Protein AF-A0AA42BZV1-F1 (afdb_monomer_lite)

Organism: NCBI:txid324058

Structure (mmCIF, N/CA/C/O backbone):
data_AF-A0AA42BZV1-F1
#
_entry.id   AF-A0AA42BZV1-F1
#
loop_
_atom_site.group_PDB
_atom_site.id
_atom_site.type_symbol
_atom_site.label_atom_id
_atom_site.label_alt_id
_atom_site.label_comp_id
_atom_site.label_asym_id
_atom_site.label_entity_id
_atom_site.label_seq_id
_atom_site.pdbx_PDB_ins_code
_atom_site.Cartn_x
_atom_site.Cartn_y
_atom_site.Cartn_z
_atom_site.occupancy
_atom_site.B_iso_or_equiv
_atom_site.auth_seq_id
_atom_site.auth_comp_id
_atom_site.auth_asym_id
_atom_site.auth_atom_id
_atom_site.pdbx_PDB_model_num
ATOM 1 N N . MET A 1 1 ? -23.539 -13.827 50.397 1.00 59.69 1 MET A N 1
ATOM 2 C CA . MET A 1 1 ? -23.216 -12.508 49.796 1.00 59.69 1 MET A CA 1
ATOM 3 C C . MET A 1 1 ? -21.729 -12.357 49.463 1.00 59.69 1 MET A C 1
ATOM 5 O O . MET A 1 1 ? -21.416 -12.163 48.298 1.00 59.69 1 MET A O 1
ATOM 9 N N . ARG A 1 2 ? -20.798 -12.532 50.419 1.00 60.22 2 ARG A N 1
ATOM 10 C CA . ARG A 1 2 ? -19.340 -12.422 50.167 1.00 60.22 2 ARG A CA 1
ATOM 11 C C . ARG A 1 2 ? -18.786 -13.379 49.097 1.00 60.22 2 ARG A C 1
ATOM 13 O O . ARG A 1 2 ? -17.959 -12.962 48.300 1.00 60.22 2 ARG A O 1
ATOM 20 N N . THR A 1 3 ? -19.250 -14.628 49.046 1.00 59.91 3 THR A N 1
ATOM 21 C CA . THR A 1 3 ? -18.765 -15.634 48.077 1.00 59.91 3 THR A CA 1
ATOM 22 C C . THR A 1 3 ? -19.213 -15.330 46.644 1.00 59.91 3 THR A C 1
ATOM 24 O O . THR A 1 3 ? -18.406 -15.391 45.724 1.00 59.91 3 THR A O 1
ATOM 27 N N . PHE A 1 4 ? -20.466 -14.892 46.472 1.00 64.81 4 PHE A N 1
ATOM 28 C CA . PHE A 1 4 ? -21.012 -14.476 45.175 1.00 64.81 4 PHE A CA 1
ATOM 29 C C . PHE A 1 4 ? -20.297 -13.241 44.616 1.00 64.81 4 PHE A C 1
ATOM 31 O O . PHE A 1 4 ? -19.918 -13.237 43.450 1.00 64.81 4 PHE A O 1
ATOM 38 N N . ALA A 1 5 ? -20.024 -12.239 45.460 1.00 65.38 5 ALA A N 1
ATOM 39 C CA . ALA A 1 5 ? -19.249 -11.064 45.063 1.00 65.38 5 ALA A CA 1
ATOM 40 C C . ALA A 1 5 ? -17.819 -11.431 44.624 1.00 65.38 5 ALA A C 1
ATOM 42 O O . ALA A 1 5 ? -17.303 -10.878 43.659 1.00 65.38 5 ALA A O 1
ATOM 43 N N . ARG A 1 6 ? -17.193 -12.408 45.293 1.00 72.94 6 ARG A N 1
ATOM 44 C CA . ARG A 1 6 ? -15.829 -12.865 44.992 1.00 72.94 6 ARG A CA 1
ATOM 45 C C . ARG A 1 6 ? -15.739 -13.632 43.667 1.00 72.94 6 ARG A C 1
ATOM 47 O O . ARG A 1 6 ? -14.753 -13.491 42.953 1.00 72.94 6 ARG A O 1
ATOM 54 N N . HIS A 1 7 ? -16.761 -14.420 43.329 1.00 65.94 7 HIS A N 1
ATOM 55 C CA . HIS A 1 7 ? -16.840 -15.122 42.042 1.00 65.94 7 HIS A CA 1
ATOM 56 C C . HIS A 1 7 ? -17.133 -14.173 40.882 1.00 65.94 7 HIS A C 1
ATOM 58 O O . HIS A 1 7 ? -16.458 -14.252 39.861 1.00 65.94 7 HIS A O 1
ATOM 64 N N . LEU A 1 8 ? -18.055 -13.223 41.064 1.00 69.31 8 LEU A N 1
ATOM 65 C CA . LEU A 1 8 ? -18.301 -12.161 40.085 1.00 69.31 8 LEU A CA 1
ATOM 66 C C . LEU A 1 8 ? -17.029 -11.358 39.799 1.00 69.31 8 LEU A C 1
ATOM 68 O O . LEU A 1 8 ? -16.691 -11.145 38.641 1.00 69.31 8 LEU A O 1
ATOM 72 N N . PHE A 1 9 ? -16.277 -10.991 40.838 1.00 69.69 9 PHE A N 1
ATOM 73 C CA . PHE A 1 9 ? -15.019 -10.265 40.671 1.00 69.69 9 PHE A CA 1
ATOM 74 C C . PHE A 1 9 ? -13.974 -11.073 39.882 1.00 69.69 9 PHE A C 1
ATOM 76 O O . PHE A 1 9 ? -13.325 -10.533 38.994 1.00 69.69 9 PHE A O 1
ATOM 83 N N . ALA A 1 10 ? -13.843 -12.378 40.147 1.00 68.50 10 ALA A N 1
ATOM 84 C CA . ALA A 1 10 ? -12.910 -13.244 39.424 1.00 68.50 10 ALA A CA 1
ATOM 85 C C . ALA A 1 10 ? -13.284 -13.424 37.940 1.00 68.50 10 ALA A C 1
ATOM 87 O O . ALA A 1 10 ? -12.407 -13.384 37.078 1.00 68.50 10 ALA A O 1
ATOM 88 N N . VAL A 1 11 ? -14.576 -13.581 37.633 1.00 69.44 11 VAL A N 1
ATOM 89 C CA . VAL A 1 11 ? -15.074 -13.691 36.249 1.00 69.44 11 VAL A CA 1
ATOM 90 C C . VAL A 1 11 ? -14.847 -12.389 35.484 1.00 69.44 11 VAL A C 1
ATOM 92 O O . VAL A 1 11 ? -14.379 -12.415 34.349 1.00 69.44 11 VAL A O 1
ATOM 95 N N . VAL A 1 12 ? -15.115 -11.249 36.122 1.00 69.12 12 VAL A N 1
ATOM 96 C CA . VAL A 1 12 ? -14.896 -9.927 35.529 1.00 69.12 12 VAL A CA 1
ATOM 97 C C . VAL A 1 12 ? -13.408 -9.694 35.239 1.00 69.12 12 VAL A C 1
ATOM 99 O O . VAL A 1 12 ? -13.066 -9.297 34.129 1.00 69.12 12 VAL A O 1
ATOM 102 N N . VAL A 1 13 ? -12.509 -10.014 36.177 1.00 70.81 13 VAL A N 1
ATOM 103 C CA . VAL A 1 13 ? -11.054 -9.896 35.960 1.00 70.81 13 VAL A CA 1
ATOM 104 C C . VAL A 1 13 ? -10.581 -10.784 34.803 1.00 70.81 13 VAL A C 1
ATOM 106 O O . VAL A 1 13 ? -9.847 -10.299 33.944 1.00 70.81 13 VAL A O 1
ATOM 109 N N . MET A 1 14 ? -11.037 -12.040 34.721 1.00 63.56 14 MET A N 1
ATOM 110 C CA . MET A 1 14 ? -10.678 -12.932 33.606 1.00 63.56 14 MET A CA 1
ATOM 111 C C . MET A 1 14 ? -11.206 -12.437 32.249 1.00 63.56 14 MET A C 1
ATOM 113 O O . MET A 1 14 ? -10.501 -12.525 31.241 1.00 63.56 14 MET A O 1
ATOM 117 N N . ALA A 1 15 ? -12.412 -11.866 32.211 1.00 61.12 15 ALA A N 1
ATOM 118 C CA . ALA A 1 15 ? -12.966 -11.286 30.989 1.00 61.12 15 ALA A CA 1
ATOM 119 C C . ALA A 1 15 ? -12.149 -10.073 30.508 1.00 61.12 15 ALA A C 1
ATOM 121 O O . ALA A 1 15 ? -11.864 -9.954 29.317 1.00 61.12 15 ALA A O 1
ATOM 122 N N . PHE A 1 16 ? -11.698 -9.210 31.423 1.00 57.84 16 PHE A N 1
ATOM 123 C CA . PHE A 1 16 ? -10.874 -8.052 31.068 1.00 57.84 16 PHE A CA 1
ATOM 124 C C . PHE A 1 16 ? -9.456 -8.429 30.616 1.00 57.84 16 PHE A C 1
ATOM 126 O O . PHE A 1 16 ? -8.930 -7.794 29.700 1.00 57.84 16 PHE A O 1
ATOM 133 N N . THR A 1 17 ? -8.848 -9.484 31.174 1.00 58.94 17 THR A N 1
ATOM 134 C CA . THR A 1 17 ? -7.526 -9.947 30.708 1.00 58.94 17 THR A CA 1
ATOM 135 C C . THR A 1 17 ? -7.545 -10.443 29.262 1.00 58.94 17 THR A C 1
ATOM 137 O O . THR A 1 17 ? -6.572 -10.242 28.538 1.00 58.94 17 THR A O 1
ATOM 140 N N . ALA A 1 18 ? -8.653 -11.039 28.810 1.00 57.97 18 ALA A N 1
ATOM 141 C CA . ALA A 1 18 ? -8.774 -11.536 27.441 1.00 57.97 18 ALA A CA 1
ATOM 142 C C . ALA A 1 18 ? -8.790 -10.398 26.402 1.00 57.97 18 ALA A C 1
ATOM 144 O O . ALA A 1 18 ? -8.164 -10.516 25.352 1.00 57.97 18 ALA A O 1
ATOM 145 N N . VAL A 1 19 ? -9.447 -9.273 26.703 1.00 60.12 19 VAL A N 1
ATOM 146 C CA . VAL A 1 19 ? -9.561 -8.136 25.770 1.00 60.12 19 VAL A CA 1
ATOM 147 C C . VAL A 1 19 ? -8.214 -7.435 25.561 1.00 60.12 19 VAL A C 1
ATOM 149 O O . VAL A 1 19 ? -7.864 -7.102 24.431 1.00 60.12 19 VAL A O 1
ATOM 152 N N . ALA A 1 20 ? -7.423 -7.264 26.624 1.00 59.03 20 ALA A N 1
ATOM 153 C CA . ALA A 1 20 ? -6.109 -6.621 26.538 1.00 59.03 20 ALA A CA 1
ATOM 154 C C . ALA A 1 20 ? -5.089 -7.437 25.720 1.00 59.03 20 ALA A C 1
ATOM 156 O O . ALA A 1 20 ? -4.216 -6.866 25.068 1.00 59.03 20 ALA A O 1
ATOM 157 N N . ALA A 1 21 ? -5.200 -8.769 25.721 1.00 59.50 21 ALA A N 1
ATOM 158 C CA . ALA A 1 21 ? -4.318 -9.624 24.930 1.00 59.50 21 ALA A CA 1
ATOM 159 C C . ALA A 1 21 ? -4.558 -9.464 23.416 1.00 59.50 21 ALA A C 1
ATOM 161 O O . ALA A 1 21 ? -3.604 -9.438 22.637 1.00 59.50 21 ALA A O 1
ATOM 162 N N . VAL A 1 22 ? -5.817 -9.298 22.999 1.00 60.22 22 VAL A N 1
ATOM 163 C CA . VAL A 1 22 ? -6.186 -9.176 21.578 1.00 60.22 22 VAL A CA 1
ATOM 164 C C . VAL A 1 22 ? -5.625 -7.892 20.964 1.00 60.22 22 VAL A C 1
ATOM 166 O O . VAL A 1 22 ? -5.051 -7.934 19.881 1.00 60.22 22 VAL A O 1
ATOM 169 N N . THR A 1 23 ? -5.689 -6.761 21.671 1.00 58.88 23 THR A N 1
ATOM 170 C CA . THR A 1 23 ? -5.202 -5.471 21.142 1.00 58.88 23 THR A CA 1
ATOM 171 C C . THR A 1 23 ? -3.689 -5.422 20.921 1.00 58.88 23 THR A C 1
ATOM 173 O O . THR A 1 23 ? -3.215 -4.595 20.149 1.00 58.88 23 THR A O 1
ATOM 176 N N . ILE A 1 24 ? -2.927 -6.285 21.601 1.00 58.12 24 ILE A N 1
ATOM 177 C CA . ILE A 1 24 ? -1.469 -6.384 21.444 1.00 58.12 24 ILE A CA 1
ATOM 178 C C . ILE A 1 24 ? -1.118 -7.363 20.317 1.00 58.12 24 ILE A C 1
ATOM 180 O O . ILE A 1 24 ? -0.191 -7.115 19.552 1.00 58.12 24 ILE A O 1
ATOM 184 N N . ALA A 1 25 ? -1.851 -8.475 20.215 1.00 54.31 25 ALA A N 1
ATOM 185 C CA . ALA A 1 25 ? -1.553 -9.536 19.256 1.00 54.31 25 ALA A CA 1
ATOM 186 C C . ALA A 1 25 ? -2.016 -9.216 17.826 1.00 54.31 25 ALA A C 1
ATOM 188 O O . ALA A 1 25 ? -1.403 -9.686 16.869 1.00 54.31 25 ALA A O 1
ATOM 189 N N . THR A 1 26 ? -3.078 -8.422 17.667 1.00 55.47 26 THR A N 1
ATOM 190 C CA . THR A 1 26 ? -3.614 -8.047 16.354 1.00 55.47 26 THR A CA 1
ATOM 191 C C . THR A 1 26 ? -3.660 -6.526 16.236 1.00 55.47 26 THR A C 1
ATOM 193 O O . THR A 1 26 ? -4.567 -5.912 16.810 1.00 55.47 26 THR A O 1
ATOM 196 N N . PRO A 1 27 ? -2.711 -5.885 15.525 1.00 57.38 27 PRO A N 1
ATOM 197 C CA . PRO A 1 27 ? -2.832 -4.463 15.252 1.00 57.38 27 PRO A CA 1
ATOM 198 C C . PRO A 1 27 ? -4.134 -4.234 14.483 1.00 57.38 27 PRO A C 1
ATOM 200 O O . PRO A 1 27 ? -4.419 -4.929 13.509 1.00 57.38 27 PRO A O 1
ATOM 203 N N . ALA A 1 28 ? -4.944 -3.280 14.941 1.00 61.81 28 ALA A N 1
ATOM 204 C CA . ALA A 1 28 ? -6.173 -2.935 14.249 1.00 61.81 28 ALA A CA 1
ATOM 205 C C . ALA A 1 28 ? -5.833 -2.479 12.823 1.00 61.81 28 ALA A C 1
ATOM 207 O O . ALA A 1 28 ? -5.131 -1.478 12.627 1.00 61.81 28 ALA A O 1
ATOM 208 N N . VAL A 1 29 ? -6.343 -3.221 11.840 1.00 65.62 29 VAL A N 1
ATOM 209 C CA . VAL A 1 29 ? -6.373 -2.776 10.450 1.00 65.62 29 VAL A CA 1
ATOM 210 C C . VAL A 1 29 ? -7.218 -1.509 10.432 1.00 65.62 29 VAL A C 1
ATOM 212 O O . VAL A 1 29 ? -8.378 -1.509 10.838 1.00 65.62 29 VAL A O 1
ATOM 215 N N . SER A 1 30 ? -6.598 -0.400 10.051 1.00 70.44 30 SER A N 1
ATOM 216 C CA . SER A 1 30 ? -7.245 0.905 9.993 1.00 70.44 30 SER A CA 1
ATOM 217 C C . SER A 1 30 ? -7.122 1.413 8.571 1.00 70.44 30 SER A C 1
ATOM 219 O O . SER A 1 30 ? -6.032 1.350 7.995 1.00 70.44 30 SER A O 1
ATOM 221 N N . SER A 1 31 ? -8.239 1.878 8.019 1.00 73.06 31 SER A N 1
ATOM 222 C CA . SER A 1 31 ? -8.357 2.291 6.628 1.00 73.06 31 SER A CA 1
ATOM 223 C C . SER A 1 31 ? -9.140 3.592 6.498 1.00 73.06 31 SER A C 1
ATOM 225 O O . SER A 1 31 ? -10.151 3.779 7.174 1.00 73.06 31 SER A O 1
ATOM 227 N N . ALA A 1 32 ? -8.713 4.436 5.568 1.00 80.62 32 ALA A N 1
ATOM 228 C CA . ALA A 1 32 ? -9.498 5.518 4.993 1.00 80.62 32 ALA A CA 1
ATOM 229 C C . ALA A 1 32 ? -9.314 5.519 3.469 1.00 80.62 32 ALA A C 1
ATOM 231 O O . ALA A 1 32 ? -8.306 5.002 2.980 1.00 80.62 32 ALA A O 1
ATOM 232 N N . ASP A 1 33 ? -10.284 6.094 2.761 1.00 84.00 33 ASP A N 1
ATOM 233 C CA 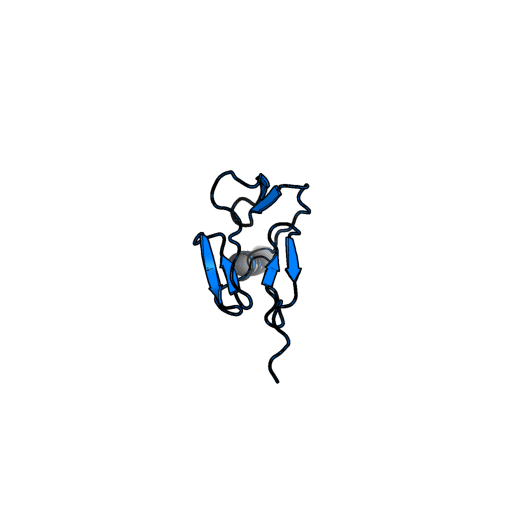. ASP A 1 33 ? -10.171 6.436 1.344 1.00 84.00 33 ASP A CA 1
ATOM 234 C C . ASP A 1 33 ? -9.609 7.861 1.260 1.00 84.00 33 ASP A C 1
ATOM 236 O O . ASP A 1 33 ? -10.228 8.799 1.772 1.00 84.00 33 ASP A O 1
ATOM 240 N N . CYS A 1 34 ? -8.388 8.003 0.747 1.00 88.50 34 CYS A N 1
ATOM 241 C CA . CYS A 1 34 ? -7.685 9.283 0.715 1.00 88.50 34 CYS A CA 1
ATOM 242 C C . CYS A 1 34 ? -7.985 10.043 -0.580 1.00 88.50 34 CYS A C 1
ATOM 244 O O . CYS A 1 34 ? -8.273 9.445 -1.616 1.00 88.50 34 CYS A O 1
ATOM 246 N N . GLY A 1 35 ? -7.922 11.376 -0.520 1.00 89.31 35 GLY A N 1
ATOM 247 C CA . GLY A 1 35 ? -8.142 12.215 -1.693 1.00 89.31 35 GLY A CA 1
ATOM 248 C C . GLY A 1 35 ? -7.046 12.054 -2.749 1.00 89.31 35 GLY A C 1
ATOM 249 O O . GLY A 1 35 ? -5.974 11.498 -2.502 1.00 89.31 35 GLY A O 1
ATOM 250 N N . GLU A 1 36 ? -7.296 12.586 -3.947 1.00 88.88 36 GLU A N 1
ATOM 251 C CA . GLU A 1 36 ? -6.273 12.635 -4.993 1.00 88.88 36 GLU A CA 1
ATOM 252 C C . GLU A 1 36 ? -5.018 13.371 -4.503 1.00 88.88 36 GLU A C 1
ATOM 254 O O . GLU A 1 36 ? -5.091 14.463 -3.939 1.00 88.88 36 GLU A O 1
ATOM 259 N N . GLY A 1 37 ? -3.848 12.778 -4.747 1.00 89.00 37 GLY A N 1
ATOM 260 C CA . GLY A 1 37 ? -2.576 13.349 -4.306 1.00 89.00 37 GLY A CA 1
ATOM 261 C C . GLY A 1 37 ? -2.264 13.123 -2.824 1.00 89.00 37 GLY A C 1
ATOM 262 O O . GLY A 1 37 ? -1.280 13.674 -2.332 1.00 89.00 37 GLY A O 1
ATOM 263 N N . GLU A 1 38 ? -3.052 12.310 -2.123 1.00 92.25 38 GLU A N 1
ATOM 264 C CA . GLU A 1 38 ? -2.791 11.879 -0.753 1.00 92.25 38 GLU A CA 1
ATOM 265 C C . GLU A 1 38 ? -2.506 10.371 -0.677 1.00 92.25 38 GLU A C 1
ATOM 267 O O . GLU A 1 38 ? -2.739 9.612 -1.617 1.00 92.25 38 GLU A O 1
ATOM 272 N N . TRP A 1 39 ? -1.970 9.930 0.457 1.00 90.81 39 TRP A N 1
ATOM 273 C CA . TRP A 1 39 ? -1.754 8.522 0.770 1.00 90.81 39 TRP A CA 1
ATOM 274 C C . TRP A 1 39 ? -2.112 8.238 2.227 1.00 90.81 39 TRP A C 1
ATOM 276 O O . TRP A 1 39 ? -2.001 9.112 3.092 1.00 90.81 39 TRP A O 1
ATOM 286 N N . TRP A 1 40 ? -2.534 7.010 2.512 1.00 91.06 40 TRP A N 1
ATOM 287 C CA . TRP A 1 40 ? -2.879 6.596 3.868 1.00 91.06 40 TRP A CA 1
ATOM 288 C C . TRP A 1 40 ? -1.626 6.296 4.697 1.00 91.06 40 TRP A C 1
ATOM 290 O O . TRP A 1 40 ? -0.954 5.301 4.439 1.00 91.06 40 TRP A O 1
ATOM 300 N N . ASP A 1 41 ? -1.343 7.102 5.729 1.00 90.12 41 ASP A N 1
ATOM 301 C CA . ASP A 1 41 ? -0.295 6.836 6.723 1.00 90.12 41 ASP A CA 1
ATOM 302 C C . ASP A 1 41 ? -0.807 5.880 7.810 1.00 90.12 41 ASP A C 1
ATOM 304 O O . ASP A 1 41 ? -1.542 6.302 8.711 1.00 90.12 41 ASP A O 1
ATOM 308 N N . PRO A 1 42 ? -0.388 4.599 7.809 1.00 85.56 42 PRO A N 1
ATOM 309 C CA . PRO A 1 42 ? -0.850 3.632 8.792 1.00 85.56 42 PRO A CA 1
ATOM 310 C C . PRO A 1 42 ? -0.209 3.837 10.170 1.00 85.56 42 PRO A C 1
ATOM 312 O O . PRO A 1 42 ? -0.701 3.253 11.138 1.00 85.56 42 PRO A O 1
ATOM 315 N N . THR A 1 43 ? 0.856 4.637 10.283 1.00 84.94 43 THR A N 1
ATOM 316 C CA . THR A 1 43 ? 1.490 4.991 11.562 1.00 84.94 43 THR A CA 1
ATOM 317 C C . THR A 1 43 ? 0.715 6.123 12.228 1.00 84.94 43 THR A C 1
ATOM 319 O O . THR A 1 43 ? 0.323 6.009 13.388 1.00 84.94 43 THR A O 1
ATOM 322 N N . GLY A 1 44 ? 0.448 7.197 11.480 1.00 86.31 44 GLY A N 1
ATOM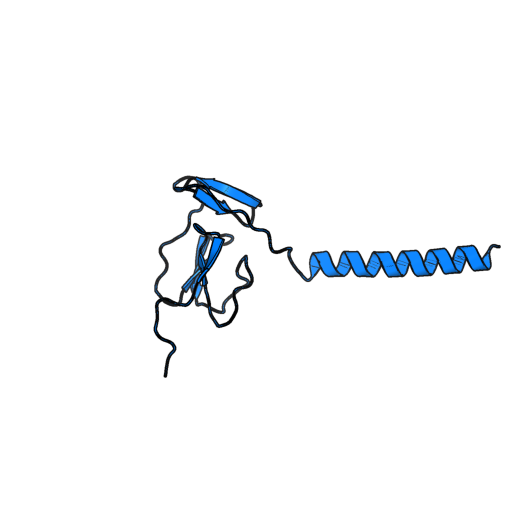 323 C CA . GLY A 1 44 ? -0.305 8.366 11.941 1.00 86.31 44 GLY A CA 1
ATOM 324 C C . GLY A 1 44 ? -1.828 8.215 11.901 1.00 86.31 44 GLY A C 1
ATOM 325 O O . GLY A 1 44 ? -2.522 9.055 12.468 1.00 86.31 44 GLY A O 1
ATOM 326 N N . LYS A 1 45 ? -2.346 7.164 11.247 1.00 87.19 45 LYS A N 1
ATOM 327 C CA . LYS A 1 45 ? -3.782 6.931 10.996 1.00 87.19 45 LYS A CA 1
ATOM 328 C C . LYS A 1 45 ? -4.458 8.132 10.322 1.00 87.19 45 LYS A C 1
ATOM 330 O O . LYS A 1 45 ? -5.543 8.550 10.721 1.00 87.19 45 LYS A O 1
ATOM 335 N N . VAL A 1 46 ? -3.791 8.709 9.324 1.00 89.94 46 VAL A N 1
ATOM 336 C CA . VAL A 1 46 ? -4.205 9.952 8.659 1.00 89.94 46 VAL A CA 1
ATOM 337 C C . VAL A 1 46 ? -3.846 9.912 7.174 1.00 89.94 46 VAL A C 1
ATOM 339 O O . VAL A 1 46 ? -2.852 9.295 6.800 1.00 89.94 46 VAL A O 1
ATOM 342 N N . CYS A 1 47 ? -4.625 10.579 6.324 1.00 91.44 47 CYS A N 1
ATOM 343 C CA . CYS A 1 47 ? -4.215 10.837 4.945 1.00 91.44 47 CYS A CA 1
ATOM 344 C C . CYS A 1 47 ? -3.163 11.952 4.927 1.00 91.44 47 CYS A C 1
ATOM 346 O O . CYS A 1 47 ? -3.336 12.994 5.564 1.00 91.44 47 CYS A O 1
ATOM 348 N N . ARG A 1 48 ? -2.044 11.720 4.242 1.00 91.50 48 ARG A N 1
ATOM 349 C CA . ARG A 1 48 ? -0.974 12.705 4.075 1.00 91.50 48 ARG A CA 1
ATOM 350 C C . ARG A 1 48 ? -0.849 13.107 2.613 1.00 91.50 48 ARG A C 1
ATOM 352 O O . ARG A 1 48 ? -0.907 12.229 1.755 1.00 91.50 48 ARG A O 1
ATOM 359 N N . PRO A 1 49 ? -0.573 14.385 2.320 1.00 91.25 49 PRO A N 1
ATOM 360 C CA . PRO A 1 49 ? -0.255 14.804 0.965 1.00 91.25 49 PRO A CA 1
ATOM 361 C C . PRO A 1 49 ? 1.048 14.155 0.486 1.00 91.25 49 PRO A C 1
ATOM 363 O O . PRO A 1 49 ? 2.022 14.028 1.238 1.00 91.25 49 PRO A O 1
ATOM 366 N N . LEU A 1 50 ? 1.081 13.767 -0.787 1.00 86.62 50 LEU A N 1
ATOM 367 C CA . LEU A 1 50 ? 2.303 13.345 -1.463 1.00 86.62 50 LEU A CA 1
ATOM 368 C C . LEU A 1 50 ? 3.314 14.505 -1.491 1.00 86.62 50 LEU A C 1
ATOM 370 O O . LEU A 1 50 ? 2.952 15.669 -1.649 1.00 86.62 50 LEU A O 1
ATOM 374 N N . GLY A 1 51 ? 4.600 14.183 -1.328 1.00 80.62 51 GLY A N 1
ATOM 375 C CA . GLY A 1 51 ? 5.691 15.165 -1.310 1.00 80.62 51 GLY A CA 1
ATOM 376 C C . GLY A 1 51 ? 6.002 15.787 0.059 1.00 80.62 51 GLY A C 1
ATOM 377 O O . GLY A 1 51 ? 6.908 16.615 0.149 1.00 80.62 51 GLY A O 1
ATOM 378 N N . VAL A 1 52 ? 5.308 15.386 1.134 1.00 76.19 52 VAL A N 1
ATOM 379 C CA . VAL A 1 52 ? 5.595 15.834 2.509 1.00 76.19 52 VAL A CA 1
ATOM 380 C C . VAL A 1 52 ? 5.894 14.638 3.419 1.00 76.19 52 VAL A C 1
ATOM 382 O O . VAL A 1 52 ? 5.019 13.821 3.696 1.00 76.19 52 VAL A O 1
ATOM 385 N N . GLY A 1 53 ? 7.115 14.574 3.962 1.00 73.62 53 GLY A N 1
ATOM 386 C CA . GLY A 1 53 ? 7.543 13.497 4.868 1.00 73.62 53 GLY A CA 1
ATOM 387 C C . GLY A 1 53 ? 7.945 12.201 4.140 1.00 73.62 53 GLY A C 1
ATOM 388 O O . GLY A 1 53 ? 8.239 12.247 2.945 1.00 73.62 53 GLY A O 1
ATOM 389 N N . PRO A 1 54 ? 8.025 11.049 4.841 1.00 78.69 54 PRO A N 1
ATOM 390 C CA . PRO A 1 54 ? 8.232 9.760 4.183 1.00 78.69 54 PRO A CA 1
ATOM 391 C C . PRO A 1 54 ? 7.065 9.499 3.226 1.00 78.69 54 PRO A C 1
ATOM 393 O O . PRO A 1 54 ? 5.906 9.661 3.602 1.00 78.69 54 PRO A O 1
ATOM 396 N N . GLN A 1 55 ? 7.380 9.141 1.984 1.00 85.19 55 GLN A N 1
ATOM 397 C CA . GLN A 1 55 ? 6.402 8.991 0.910 1.00 85.19 55 GLN A CA 1
ATOM 398 C C . GLN A 1 55 ? 6.479 7.589 0.305 1.00 85.19 55 GLN A C 1
ATOM 400 O O . GLN A 1 55 ? 7.569 7.007 0.290 1.00 85.19 55 GLN A O 1
ATOM 405 N N . PRO A 1 56 ? 5.366 7.087 -0.260 1.00 87.75 56 PRO A N 1
ATOM 406 C CA . PRO A 1 56 ? 5.374 5.881 -1.069 1.00 87.75 56 PRO A CA 1
ATOM 407 C C . PRO A 1 56 ? 6.513 5.890 -2.089 1.00 87.75 56 PRO A C 1
ATOM 409 O O . PRO A 1 56 ? 6.614 6.792 -2.925 1.00 87.75 56 PRO A O 1
ATOM 412 N N . LEU A 1 57 ? 7.397 4.898 -1.994 1.00 89.75 57 LEU A N 1
ATOM 413 C CA . LEU A 1 57 ? 8.460 4.692 -2.971 1.00 89.75 57 LEU A CA 1
ATOM 414 C C . LEU A 1 57 ? 7.915 3.902 -4.163 1.00 89.75 57 LEU A C 1
ATOM 416 O O . LEU A 1 57 ? 7.100 2.994 -4.002 1.00 89.75 57 LEU A O 1
ATOM 420 N N . ALA A 1 58 ? 8.409 4.213 -5.360 1.00 87.56 58 ALA A N 1
ATOM 421 C CA . ALA A 1 58 ? 8.172 3.397 -6.544 1.00 87.56 58 ALA A CA 1
ATOM 422 C C . ALA A 1 58 ? 9.054 2.139 -6.475 1.00 87.56 58 ALA A C 1
ATOM 424 O O . ALA A 1 58 ? 10.170 2.127 -6.988 1.00 87.56 58 ALA A O 1
ATOM 425 N N . CYS A 1 59 ? 8.581 1.115 -5.766 1.00 89.50 59 CYS A N 1
ATOM 426 C CA . CYS A 1 59 ? 9.298 -0.147 -5.610 1.00 89.50 59 CYS A CA 1
ATOM 427 C C . CYS A 1 59 ? 9.218 -1.018 -6.869 1.00 89.50 59 CYS A C 1
ATOM 429 O O . CYS A 1 59 ? 8.250 -0.949 -7.629 1.00 89.50 59 CYS A O 1
ATOM 431 N N . ASP A 1 60 ? 10.227 -1.869 -7.057 1.00 89.25 60 ASP A N 1
ATOM 432 C CA . ASP A 1 60 ? 10.266 -2.819 -8.167 1.00 89.25 60 ASP A CA 1
ATOM 433 C C . ASP A 1 60 ? 9.121 -3.850 -8.087 1.00 89.25 60 ASP A C 1
ATOM 435 O O . ASP A 1 60 ? 8.615 -4.150 -6.997 1.00 89.25 60 ASP A O 1
ATOM 439 N N . PRO A 1 61 ? 8.721 -4.460 -9.219 1.00 85.25 61 PRO A N 1
ATOM 440 C CA . PRO A 1 61 ? 7.755 -5.552 -9.213 1.00 85.25 61 PRO A CA 1
ATOM 441 C C . PRO A 1 61 ? 8.174 -6.681 -8.260 1.00 85.25 61 PRO A C 1
ATOM 443 O O . PRO A 1 61 ? 9.324 -7.113 -8.248 1.00 85.25 61 PRO A O 1
ATOM 446 N N . GLY A 1 62 ? 7.228 -7.180 -7.462 1.00 86.06 62 GLY A N 1
ATOM 447 C CA . GLY A 1 62 ? 7.523 -8.183 -6.431 1.00 86.06 62 GLY A CA 1
ATOM 448 C C . GLY A 1 62 ? 8.044 -7.598 -5.112 1.00 86.06 62 GLY A C 1
ATOM 449 O O . GLY A 1 62 ? 8.426 -8.357 -4.216 1.00 86.06 62 GLY A O 1
ATOM 450 N N . GLN A 1 63 ? 8.034 -6.273 -4.965 1.00 91.06 63 GLN A N 1
ATOM 451 C CA . GLN A 1 63 ? 8.316 -5.571 -3.717 1.00 91.06 63 GLN A CA 1
ATOM 452 C C . GLN A 1 63 ? 7.124 -4.709 -3.279 1.00 91.06 63 GLN A C 1
ATOM 454 O O . GLN A 1 63 ? 6.210 -4.432 -4.054 1.00 91.06 63 GLN A O 1
ATOM 459 N N . TRP A 1 64 ? 7.143 -4.283 -2.020 1.00 91.62 64 TRP A N 1
ATOM 460 C CA . TRP A 1 64 ? 6.209 -3.329 -1.435 1.00 91.62 64 TRP A CA 1
ATOM 461 C C . TRP A 1 64 ? 6.970 -2.288 -0.614 1.00 91.62 64 TRP A C 1
ATOM 463 O O . TRP A 1 64 ? 8.075 -2.545 -0.133 1.00 91.62 64 TRP A O 1
ATOM 473 N N . TRP A 1 65 ? 6.388 -1.106 -0.455 1.00 92.56 65 TRP A N 1
ATOM 474 C CA . TRP A 1 65 ? 6.978 -0.043 0.351 1.00 92.56 65 TRP A CA 1
ATOM 475 C C . TRP A 1 65 ? 6.570 -0.167 1.826 1.00 92.56 65 TRP A C 1
ATOM 477 O O . TRP A 1 65 ? 5.385 -0.097 2.147 1.00 92.56 65 TRP A O 1
ATOM 487 N N . ASP A 1 66 ? 7.555 -0.305 2.717 1.00 91.88 66 ASP A N 1
ATOM 488 C CA . ASP A 1 66 ? 7.377 -0.287 4.173 1.00 91.88 66 ASP A CA 1
ATOM 489 C C . ASP A 1 66 ? 7.409 1.165 4.691 1.00 91.88 66 ASP A C 1
ATOM 491 O O . ASP A 1 66 ? 8.484 1.776 4.694 1.00 91.88 66 ASP A O 1
ATOM 495 N N . PRO A 1 67 ? 6.281 1.720 5.181 1.00 89.56 67 PRO A N 1
ATOM 496 C CA . PRO A 1 67 ? 6.215 3.101 5.655 1.00 89.56 67 PRO A CA 1
ATOM 497 C C . PRO A 1 67 ? 6.974 3.335 6.968 1.00 89.56 67 PRO A C 1
ATOM 499 O O . PRO A 1 67 ? 7.346 4.470 7.259 1.00 89.56 67 PRO A O 1
ATOM 502 N N . THR A 1 68 ? 7.218 2.295 7.775 1.00 87.62 68 THR A N 1
ATOM 503 C CA . THR A 1 68 ? 7.936 2.419 9.054 1.00 87.62 68 THR A CA 1
ATOM 504 C C . THR A 1 68 ? 9.432 2.600 8.831 1.00 87.62 68 THR A C 1
ATOM 506 O O . THR A 1 68 ? 10.055 3.452 9.462 1.00 87.62 68 THR A O 1
ATOM 509 N N . ALA A 1 69 ? 10.014 1.804 7.934 1.00 90.31 69 ALA A N 1
ATOM 510 C CA . ALA A 1 69 ? 11.436 1.885 7.604 1.00 90.31 69 ALA A CA 1
ATOM 511 C C . ALA A 1 69 ? 11.727 2.783 6.390 1.00 90.31 69 ALA A C 1
ATOM 513 O O . ALA A 1 69 ? 12.886 3.096 6.133 1.00 90.31 69 ALA A O 1
ATOM 514 N N . ASN A 1 70 ? 10.690 3.205 5.663 1.00 90.94 70 ASN A N 1
ATOM 515 C CA . ASN A 1 70 ? 10.773 3.966 4.421 1.00 90.94 70 ASN A CA 1
ATOM 516 C C . ASN A 1 70 ? 11.703 3.313 3.378 1.00 90.94 70 ASN A C 1
ATOM 518 O O . ASN A 1 70 ? 12.571 3.965 2.798 1.00 90.94 70 ASN A O 1
ATOM 522 N N . ILE A 1 71 ? 11.532 2.005 3.167 1.00 92.62 71 ILE A N 1
ATOM 523 C CA . ILE A 1 71 ? 12.306 1.188 2.217 1.00 92.62 71 ILE A CA 1
ATOM 524 C C . ILE A 1 71 ? 11.380 0.287 1.402 1.00 92.62 71 ILE A C 1
ATOM 526 O O . ILE A 1 71 ? 10.254 0.011 1.809 1.00 92.62 71 ILE A O 1
ATOM 530 N N . CYS A 1 72 ? 11.879 -0.232 0.283 1.00 93.25 72 CYS A N 1
ATOM 531 C CA . CYS A 1 72 ? 11.223 -1.320 -0.431 1.00 93.25 72 CYS A CA 1
ATOM 532 C C . CYS A 1 72 ? 11.622 -2.674 0.169 1.00 93.25 72 CYS A C 1
ATOM 534 O O . CYS A 1 72 ? 12.803 -2.945 0.402 1.00 93.25 72 CYS A O 1
ATOM 536 N N . ARG A 1 73 ? 10.634 -3.528 0.432 1.00 93.25 73 ARG A N 1
ATOM 537 C CA . ARG A 1 73 ? 10.806 -4.897 0.926 1.00 93.25 73 ARG A CA 1
ATOM 538 C C . ARG A 1 73 ? 10.248 -5.896 -0.083 1.00 93.25 73 ARG A C 1
ATOM 540 O O . ARG A 1 73 ? 9.247 -5.600 -0.726 1.00 93.25 73 ARG A O 1
ATOM 547 N N . PRO A 1 74 ? 10.818 -7.105 -0.191 1.00 91.94 74 PRO A N 1
ATOM 548 C CA . PRO A 1 74 ? 10.194 -8.184 -0.950 1.00 91.94 74 PRO A CA 1
ATOM 549 C C . PRO A 1 74 ? 8.795 -8.520 -0.416 1.00 91.94 74 PRO A C 1
ATOM 551 O O . PRO A 1 74 ? 8.540 -8.425 0.790 1.00 91.94 74 PRO A O 1
ATOM 554 N N . LEU A 1 75 ? 7.889 -8.948 -1.296 1.00 89.31 75 LEU A N 1
ATOM 555 C CA . LEU A 1 75 ? 6.575 -9.443 -0.877 1.00 89.31 75 LEU A CA 1
ATOM 556 C C . LEU A 1 75 ? 6.711 -10.667 0.035 1.00 89.31 75 LEU A C 1
ATOM 558 O O . LEU A 1 75 ? 7.605 -11.494 -0.130 1.00 89.31 75 LEU A O 1
ATOM 562 N N . GLY A 1 76 ? 5.836 -10.751 1.039 1.00 84.75 76 GLY A N 1
ATOM 563 C CA . GLY A 1 76 ? 5.903 -11.771 2.091 1.00 84.75 76 GLY A CA 1
ATOM 564 C C . GLY A 1 76 ? 6.912 -11.478 3.209 1.00 84.75 76 GLY A C 1
ATOM 565 O O . GLY A 1 76 ? 6.963 -12.226 4.184 1.00 84.75 76 GLY A O 1
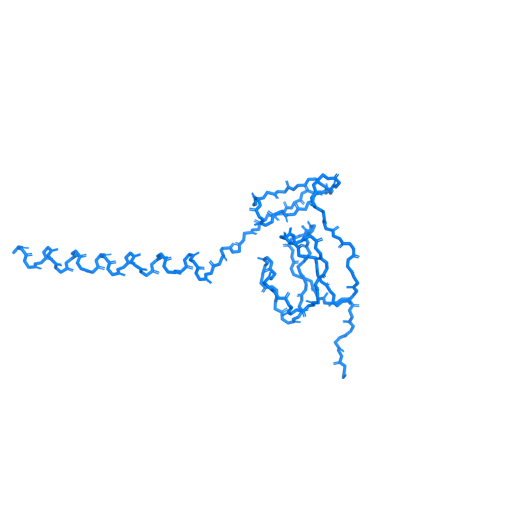ATOM 566 N N . VAL A 1 77 ? 7.690 -10.392 3.119 1.00 87.94 77 VAL A N 1
ATOM 567 C CA . VAL A 1 77 ? 8.598 -9.962 4.191 1.00 87.94 77 VAL A CA 1
ATOM 568 C C . VAL A 1 77 ? 7.976 -8.831 5.003 1.00 87.94 77 VAL A C 1
ATOM 570 O O . VAL A 1 77 ? 7.776 -7.727 4.498 1.00 87.94 77 VAL A O 1
ATOM 573 N N . GLY A 1 78 ? 7.782 -9.094 6.297 1.00 83.75 78 GLY A N 1
ATOM 574 C CA . GLY A 1 78 ? 7.246 -8.132 7.257 1.00 83.75 78 GLY A CA 1
ATOM 575 C C . GLY A 1 78 ? 5.722 -7.962 7.168 1.00 83.75 78 GLY A C 1
ATOM 576 O O . GLY A 1 78 ? 5.095 -8.398 6.203 1.00 83.75 78 GLY A O 1
ATOM 577 N N . PRO A 1 79 ? 5.104 -7.359 8.194 1.00 86.62 79 PRO A N 1
ATOM 578 C CA . PRO A 1 79 ? 3.670 -7.113 8.200 1.00 86.62 79 PRO A CA 1
ATOM 579 C C . PRO A 1 79 ? 3.320 -5.933 7.287 1.00 86.62 79 PRO A C 1
ATOM 581 O O . PRO A 1 79 ? 3.831 -4.829 7.467 1.00 86.62 79 PRO A O 1
ATOM 584 N N . GLN A 1 80 ? 2.413 -6.156 6.338 1.00 89.88 80 GLN A N 1
ATOM 585 C CA . GLN A 1 80 ? 1.824 -5.082 5.535 1.00 89.88 80 GLN A CA 1
ATOM 586 C C . GLN A 1 80 ? 0.637 -4.442 6.278 1.00 89.88 80 GLN A C 1
ATOM 588 O O . GLN A 1 80 ? -0.061 -5.156 7.003 1.00 89.88 80 GLN A O 1
ATOM 593 N N . PRO A 1 81 ? 0.337 -3.142 6.082 1.00 88.62 81 PRO A N 1
ATOM 594 C CA . PRO A 1 81 ? -0.705 -2.443 6.845 1.00 88.62 81 PRO A CA 1
ATOM 595 C C . PRO A 1 81 ? -2.112 -3.048 6.774 1.00 88.62 81 PRO A C 1
ATOM 597 O O . PRO A 1 81 ? -2.815 -3.0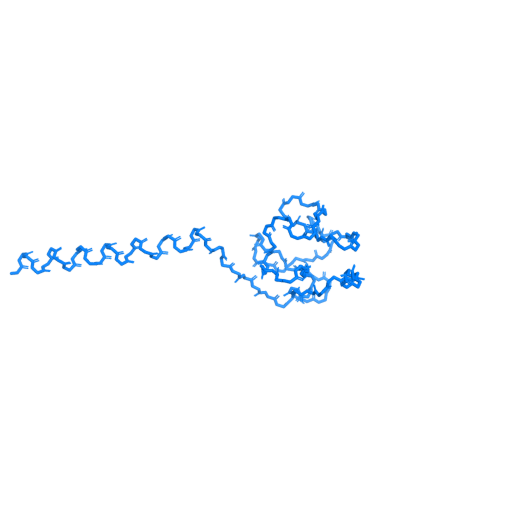63 7.783 1.00 88.62 81 PRO A O 1
ATOM 600 N N . LEU A 1 82 ? -2.515 -3.563 5.608 1.00 88.12 82 LEU A N 1
ATOM 601 C CA . LEU A 1 82 ? -3.801 -4.249 5.420 1.00 88.12 82 LEU A CA 1
ATOM 602 C C . LEU A 1 82 ? -3.710 -5.776 5.544 1.00 88.12 82 LEU A C 1
ATOM 604 O O . LEU A 1 82 ? -4.676 -6.457 5.221 1.00 88.12 82 LEU A O 1
ATOM 608 N N . ALA A 1 83 ? -2.569 -6.316 5.990 1.00 85.44 83 ALA A N 1
ATOM 609 C CA . ALA A 1 83 ? -2.320 -7.757 6.051 1.00 85.44 83 ALA A CA 1
ATOM 610 C C . ALA A 1 83 ? -2.674 -8.474 4.730 1.00 85.44 83 ALA A C 1
ATOM 612 O O . ALA A 1 83 ? -3.415 -9.447 4.717 1.00 85.44 83 ALA A O 1
ATOM 613 N N . CYS A 1 84 ? -2.166 -7.956 3.607 1.00 87.62 84 CYS A N 1
ATOM 614 C CA . CYS A 1 84 ? -2.493 -8.480 2.285 1.00 87.62 84 CYS A CA 1
ATOM 615 C C . CYS A 1 84 ? -2.080 -9.955 2.114 1.00 87.62 84 CYS A C 1
ATOM 617 O O . CYS A 1 84 ? -0.922 -10.314 2.337 1.00 87.62 84 CYS A O 1
ATOM 619 N N . ASP A 1 85 ? -3.031 -10.782 1.671 1.00 84.44 85 ASP A N 1
ATOM 620 C CA . ASP A 1 85 ? -2.870 -12.223 1.445 1.00 84.44 85 ASP A CA 1
ATOM 621 C C . ASP A 1 85 ? -2.380 -12.559 0.027 1.00 84.44 85 ASP A C 1
ATOM 623 O O . ASP A 1 85 ? -2.257 -11.690 -0.830 1.00 84.44 85 ASP A O 1
ATOM 627 N N . ASN A 1 86 ? -2.128 -13.845 -0.259 1.00 85.94 86 ASN A N 1
ATOM 628 C CA . ASN A 1 86 ? -1.796 -14.358 -1.602 1.00 85.94 86 ASN A CA 1
ATOM 629 C C . ASN A 1 86 ? -0.578 -13.685 -2.259 1.00 85.94 86 ASN A C 1
ATOM 631 O O . ASN A 1 86 ? -0.493 -13.581 -3.484 1.00 85.94 86 ASN A O 1
ATOM 635 N N . GLY A 1 87 ? 0.358 -13.196 -1.442 1.00 85.75 87 GLY A N 1
ATOM 636 C CA . GLY A 1 87 ? 1.511 -12.438 -1.920 1.00 85.75 87 GLY A CA 1
ATOM 637 C C . GLY A 1 87 ? 1.139 -11.083 -2.521 1.00 85.75 87 GLY A C 1
ATOM 638 O O . GLY A 1 87 ? 1.925 -10.541 -3.283 1.00 85.75 87 GLY A O 1
ATOM 639 N N . TRP A 1 88 ? -0.043 -10.540 -2.227 1.00 90.75 88 TRP A N 1
ATOM 640 C CA . TRP A 1 88 ? -0.460 -9.217 -2.682 1.00 90.75 88 TRP A CA 1
ATOM 641 C C . TRP A 1 88 ? 0.305 -8.121 -1.950 1.00 90.75 88 TRP A C 1
ATOM 643 O O . TRP A 1 88 ? 0.859 -8.331 -0.867 1.00 90.75 88 TRP A O 1
ATOM 653 N N . TRP A 1 89 ? 0.324 -6.941 -2.553 1.00 90.75 89 TRP A N 1
ATOM 654 C CA . TRP A 1 89 ? 0.993 -5.770 -2.012 1.00 90.75 89 TRP A CA 1
ATOM 655 C C . TRP A 1 89 ? -0.026 -4.705 -1.615 1.00 90.75 89 TRP A C 1
ATOM 657 O O . TRP A 1 89 ? -1.066 -4.553 -2.256 1.00 90.75 89 TRP A O 1
ATOM 667 N N . TRP A 1 90 ? 0.250 -3.981 -0.540 1.00 91.06 90 TRP A N 1
ATOM 668 C CA . TRP A 1 90 ? -0.570 -2.859 -0.098 1.00 91.06 90 TRP A CA 1
ATOM 669 C C . TRP A 1 90 ? -0.260 -1.601 -0.918 1.00 91.06 90 TRP A C 1
ATOM 671 O O . TRP A 1 90 ? 0.861 -1.095 -0.873 1.00 91.06 90 TRP A O 1
ATOM 681 N N . ASP A 1 91 ? -1.260 -1.090 -1.641 1.00 89.94 91 ASP A N 1
ATOM 682 C CA . ASP A 1 91 ? -1.216 0.207 -2.319 1.00 89.94 91 ASP A CA 1
ATOM 683 C C . ASP A 1 91 ? -1.565 1.324 -1.324 1.00 89.94 91 ASP A C 1
ATOM 685 O O . ASP A 1 91 ? -2.712 1.381 -0.880 1.00 89.94 91 ASP A O 1
ATOM 689 N N . PRO A 1 92 ? -0.626 2.224 -0.983 1.00 89.12 92 PRO A N 1
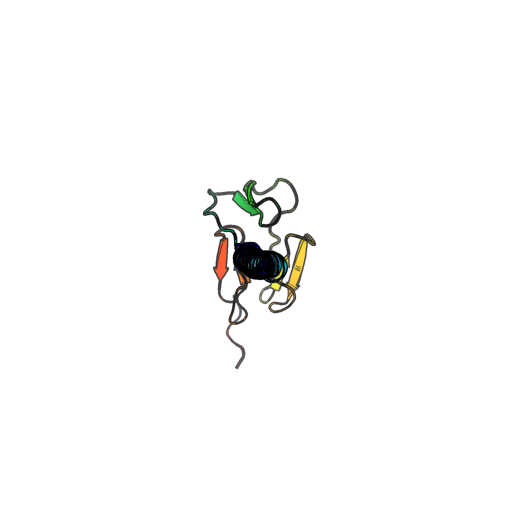ATOM 690 C CA . PRO A 1 92 ? -0.859 3.292 -0.014 1.00 89.12 92 PRO A CA 1
ATOM 691 C C . PRO A 1 92 ? -1.755 4.423 -0.528 1.00 89.12 92 PRO A C 1
ATOM 693 O O . PRO A 1 92 ? -2.365 5.114 0.287 1.00 89.12 92 PRO A O 1
ATOM 696 N N . GLY A 1 93 ? -1.826 4.643 -1.845 1.00 86.69 93 GLY A N 1
ATOM 697 C CA . GLY A 1 93 ? -2.623 5.725 -2.431 1.00 86.69 93 GLY A CA 1
ATOM 698 C C . GLY A 1 93 ? -4.108 5.388 -2.411 1.00 86.69 93 GLY A C 1
ATOM 699 O O . GLY A 1 93 ? -4.919 6.158 -1.913 1.00 86.69 93 GLY A O 1
ATOM 700 N N . ALA A 1 94 ? -4.448 4.188 -2.884 1.00 87.88 94 ALA A N 1
ATOM 701 C CA . ALA A 1 94 ? -5.821 3.685 -2.842 1.00 87.88 94 ALA A CA 1
ATOM 702 C C . ALA A 1 94 ? -6.170 2.982 -1.518 1.00 87.88 94 ALA A C 1
ATOM 704 O O . ALA A 1 94 ? -7.325 2.639 -1.296 1.00 87.88 94 ALA A O 1
ATOM 705 N N . ASN A 1 95 ? -5.178 2.727 -0.662 1.00 89.31 95 ASN A N 1
ATOM 706 C CA . ASN A 1 95 ? -5.316 1.972 0.580 1.00 89.31 95 ASN A CA 1
ATOM 707 C C . ASN A 1 95 ? -6.058 0.636 0.392 1.00 89.31 95 ASN A C 1
ATOM 709 O O . ASN A 1 95 ? -7.027 0.328 1.086 1.00 89.31 95 ASN A O 1
ATOM 713 N N . VAL A 1 96 ? -5.594 -0.163 -0.572 1.00 90.06 96 VAL A N 1
ATOM 714 C CA . VAL A 1 96 ? -6.146 -1.486 -0.906 1.00 90.06 96 VAL A CA 1
ATOM 715 C C . VAL A 1 96 ? -5.027 -2.491 -1.145 1.00 90.06 96 VAL A C 1
ATOM 717 O O . VAL A 1 96 ? -3.905 -2.124 -1.485 1.00 90.06 96 VAL A O 1
ATOM 720 N N . CYS A 1 97 ? -5.326 -3.780 -1.007 1.00 91.69 97 CYS A N 1
ATOM 721 C CA . CYS A 1 97 ? -4.415 -4.827 -1.455 1.00 91.69 97 CYS A CA 1
ATOM 722 C C . CYS A 1 97 ? -4.544 -5.027 -2.969 1.00 91.69 97 CYS A C 1
ATOM 724 O O . CYS A 1 97 ? -5.653 -5.169 -3.490 1.00 91.69 97 CYS A O 1
ATOM 726 N N . ARG A 1 98 ? -3.414 -5.070 -3.674 1.00 90.94 98 ARG A N 1
ATOM 727 C CA . ARG A 1 98 ? -3.340 -5.309 -5.116 1.00 90.94 98 ARG A CA 1
ATOM 728 C C . ARG A 1 98 ? -2.528 -6.561 -5.435 1.00 90.94 98 ARG A C 1
ATOM 730 O O . ARG A 1 98 ? -1.538 -6.845 -4.757 1.00 90.94 98 ARG A O 1
ATOM 737 N N . PRO A 1 99 ? -2.893 -7.295 -6.497 1.00 89.25 99 PRO A N 1
ATOM 738 C CA . PRO A 1 99 ? -2.077 -8.400 -6.968 1.00 89.25 99 PRO A CA 1
ATOM 739 C C . PRO A 1 99 ? -0.691 -7.899 -7.415 1.00 89.25 99 PRO A C 1
ATOM 741 O O . PRO A 1 99 ? -0.559 -6.750 -7.858 1.00 89.25 99 PRO A O 1
ATOM 744 N N . PRO A 1 100 ? 0.352 -8.741 -7.324 1.00 80.50 100 PRO A N 1
ATOM 745 C CA . PRO A 1 100 ? 1.660 -8.431 -7.885 1.00 80.50 100 PRO A CA 1
ATOM 746 C C . PRO A 1 100 ? 1.547 -8.088 -9.372 1.00 80.50 100 PRO A C 1
ATOM 748 O O . PRO A 1 100 ? 0.827 -8.750 -10.114 1.00 80.50 100 PRO A O 1
ATOM 751 N N . LEU A 1 101 ? 2.312 -7.096 -9.831 1.00 72.62 101 LEU A N 1
ATOM 752 C CA . LEU A 1 101 ? 2.422 -6.762 -11.260 1.00 72.62 101 LEU A CA 1
ATOM 753 C C . LEU A 1 101 ? 3.290 -7.769 -12.047 1.00 72.62 101 LEU A C 1
ATOM 755 O O . LEU A 1 101 ? 3.577 -7.564 -13.223 1.00 72.62 101 LEU A O 1
ATOM 759 N N . VAL A 1 102 ? 3.697 -8.864 -11.402 1.00 65.94 102 VAL A N 1
ATOM 760 C CA . VAL A 1 102 ? 4.412 -9.997 -11.996 1.00 65.94 102 VAL A CA 1
ATOM 761 C C . VAL A 1 102 ? 3.396 -11.132 -12.178 1.00 65.94 102 VAL A C 1
ATOM 763 O O . VAL A 1 102 ? 2.622 -11.372 -11.247 1.00 65.94 102 VAL A O 1
ATOM 766 N N . PRO A 1 103 ? 3.355 -11.842 -13.324 1.00 50.31 103 PRO A N 1
ATOM 767 C CA . PRO A 1 103 ? 2.498 -13.016 -13.461 1.00 50.31 103 PRO A CA 1
ATOM 768 C C . PRO A 1 103 ? 2.810 -14.020 -12.338 1.00 50.31 103 PRO A C 1
ATOM 770 O O . PRO A 1 103 ? 3.976 -14.116 -11.943 1.00 50.31 103 PRO A O 1
ATOM 773 N N . PRO A 1 104 ? 1.821 -14.777 -11.822 1.00 47.19 104 PRO A N 1
ATOM 774 C CA . PRO A 1 104 ? 2.111 -15.879 -10.913 1.00 47.19 104 PRO A CA 1
ATOM 775 C C . PRO A 1 104 ? 3.151 -16.784 -11.582 1.00 47.19 104 PRO A C 1
ATOM 777 O O . PRO A 1 104 ? 2.982 -17.167 -12.740 1.00 47.19 104 PRO A O 1
ATOM 780 N N . ALA A 1 105 ? 4.255 -17.050 -10.883 1.00 51.22 105 ALA A N 1
ATOM 781 C CA . ALA A 1 105 ? 5.289 -17.943 -11.379 1.00 51.22 105 ALA A CA 1
ATOM 782 C C . ALA A 1 105 ? 4.661 -19.320 -11.648 1.00 51.22 105 ALA A C 1
ATOM 784 O O . ALA A 1 105 ? 4.014 -19.884 -10.763 1.00 51.22 105 ALA A O 1
ATOM 785 N N . GLY A 1 106 ? 4.811 -19.811 -12.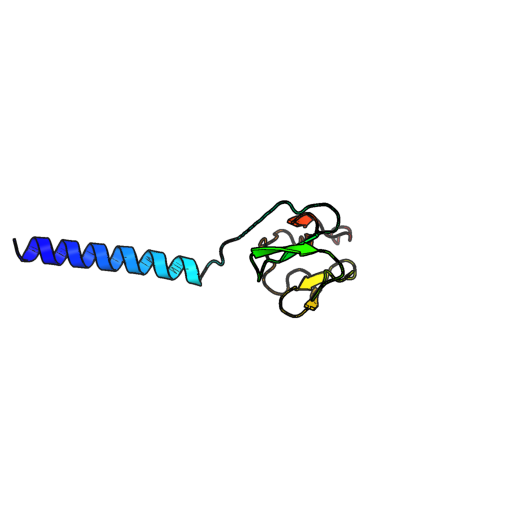880 1.00 42.31 106 GLY A N 1
ATOM 786 C CA . GLY A 1 106 ? 4.699 -21.240 -13.166 1.00 42.31 106 GLY A CA 1
ATOM 787 C C . GLY A 1 106 ? 5.877 -22.000 -12.577 1.00 42.31 106 GLY A C 1
ATOM 788 O O . GLY A 1 106 ? 6.955 -21.379 -12.426 1.00 42.31 106 GLY A O 1
#

pLDDT: mean 78.87, std 13.53, range [42.31, 93.25]

Secondary structure (DSSP, 8-state):
-HHHHHHHHHHHHHHHHHHHHHHHHSPPP----PPTTEEEETTTTEEEETTSSS----PPTTEEEETTTTEEEETTSS--TT---TT-EEETTTTEEE--SSPPP-

Sequence (106 aa):
MRTFARHLFAVVVMAFTAVAAVTIATPAVSSADCGEGEWWDPTGKVCRPLGVGPQPLACDPGQWWDPTANICRPLGVGPQPLACDNGWWWDPGANVCRPPLVPPAG

Radius of gyration: 20.17 Å; chains: 1; bounding box: 36×37×64 Å

Foldseek 3Di:
DVVVVVVVVVVVVVVVVVVVVCCVVDPDLADDFEDPQWFQDLVVRDTDGAPPDLHFDPDDFQWEADSVVSDIDGQPPDAASNNAPPSWYQDGNRRDTDRTPDPPDD